Protein AF-A0A0C2R596-F1 (afdb_monomer_lite)

pLDDT: mean 84.93, std 8.47, range [54.81, 93.25]

InterPro domains:
  IPR019668 Uncharacterised protein family YtzC [PF10732] (1-77)

Secondary structure (DSSP, 8-state):
-HHHHHHHHHHHHHHHHHHHHHHHTTSTTHHHHHHHHHHHHHHHHHHHHHHHH--HHHHHHHHHHHHHHHHHHHHHHHHT-

Foldseek 3Di:
DVVLLVLLVVLLVQLVVLLVVCLVDVCPPVPSNVVSLVSLVVSLVVLVVVCVVDDPVVVVVSVVSNVSSVVSNVSSVVSVD

Sequence (81 aa):
MEDCLEQCESVLSIAKEQYKEASQQEHYNNSEFVQSQLLLESAYNDLEKLNHYANEEQKEQLQRMKIQLHQMRHDMISLRH

Organism: NCBI:txid889306

Radius of gyration: 13.42 Å; chains: 1; bounding box: 32×21×37 Å

Structure (mmCIF, N/CA/C/O backbone):
data_AF-A0A0C2R596-F1
#
_entry.id   AF-A0A0C2R596-F1
#
loop_
_atom_site.group_PDB
_atom_site.id
_atom_site.type_symbol
_atom_site.label_atom_id
_atom_site.label_alt_id
_atom_site.label_comp_id
_atom_site.label_asym_id
_atom_site.label_entity_id
_atom_site.label_seq_id
_atom_site.pdbx_PDB_ins_code
_atom_site.Cartn_x
_atom_site.Cartn_y
_atom_site.Cartn_z
_atom_site.occupancy
_atom_site.B_iso_or_equiv
_atom_site.auth_seq_id
_atom_site.auth_comp_id
_atom_site.auth_asym_id
_atom_site.auth_atom_id
_atom_site.pdbx_PDB_model_num
ATOM 1 N N . MET A 1 1 ? -13.188 8.529 5.892 1.00 65.75 1 MET A N 1
ATOM 2 C CA . MET A 1 1 ? -12.218 7.521 6.376 1.00 65.75 1 MET A CA 1
ATOM 3 C C . MET A 1 1 ? -12.169 6.358 5.404 1.00 65.75 1 MET A C 1
ATOM 5 O O . MET A 1 1 ? -11.076 6.013 4.986 1.00 65.75 1 MET A O 1
ATOM 9 N N . GLU A 1 2 ? -13.332 5.861 4.973 1.00 75.06 2 GLU A N 1
ATOM 10 C CA . GLU A 1 2 ? -13.470 4.923 3.846 1.00 75.06 2 GLU A CA 1
ATOM 11 C C . GLU A 1 2 ? -12.707 5.393 2.599 1.00 75.06 2 GLU A C 1
ATOM 13 O O . GLU A 1 2 ? -11.894 4.642 2.090 1.00 75.06 2 GLU A O 1
ATOM 18 N N . ASP A 1 3 ? -12.828 6.670 2.223 1.00 80.62 3 ASP A N 1
ATOM 19 C CA . ASP A 1 3 ? -12.101 7.268 1.086 1.00 80.62 3 ASP A CA 1
ATOM 20 C C . ASP A 1 3 ? -10.569 7.086 1.147 1.00 80.62 3 ASP A C 1
ATOM 22 O O . ASP A 1 3 ? -9.916 6.772 0.158 1.00 80.62 3 ASP A O 1
ATOM 26 N N . CYS A 1 4 ? -9.973 7.239 2.335 1.00 81.12 4 CYS A N 1
ATOM 27 C CA . CYS A 1 4 ? -8.525 7.092 2.489 1.00 81.12 4 CYS A CA 1
ATOM 28 C C . CYS A 1 4 ? -8.105 5.623 2.532 1.00 81.12 4 CYS A C 1
ATOM 30 O O . CYS A 1 4 ? -7.048 5.282 2.010 1.00 81.12 4 CYS A O 1
ATOM 32 N N . LEU A 1 5 ? -8.926 4.750 3.123 1.00 84.25 5 LEU A N 1
ATOM 33 C CA . LEU A 1 5 ? -8.682 3.310 3.082 1.00 84.25 5 LEU A CA 1
ATOM 34 C C . LEU A 1 5 ? -8.766 2.793 1.642 1.00 84.25 5 LEU A C 1
ATOM 36 O O . LEU A 1 5 ? -7.836 2.131 1.197 1.00 84.25 5 LEU A O 1
ATOM 40 N N . GLU A 1 6 ? -9.791 3.192 0.889 1.00 87.62 6 GLU A N 1
ATOM 41 C CA . GLU A 1 6 ? -9.944 2.857 -0.531 1.00 87.62 6 GLU A CA 1
ATOM 42 C C . GLU A 1 6 ? -8.760 3.380 -1.359 1.00 87.62 6 GLU A C 1
ATOM 44 O O . GLU A 1 6 ? -8.186 2.654 -2.173 1.00 87.62 6 GLU A O 1
ATOM 49 N N . GLN A 1 7 ? -8.314 4.613 -1.095 1.00 87.62 7 GLN A N 1
ATOM 50 C CA . GLN A 1 7 ? -7.117 5.162 -1.726 1.00 87.62 7 GLN A CA 1
ATOM 51 C C . GLN A 1 7 ? -5.859 4.353 -1.377 1.00 87.62 7 GLN A C 1
ATOM 53 O O . GLN A 1 7 ? -5.059 4.059 -2.265 1.00 87.62 7 GLN A O 1
ATOM 58 N N . CYS A 1 8 ? -5.681 3.955 -0.114 1.00 89.12 8 CYS A N 1
ATOM 59 C CA . CYS A 1 8 ? -4.558 3.118 0.309 1.00 89.12 8 CYS A CA 1
ATOM 60 C C . CYS A 1 8 ? -4.585 1.743 -0.368 1.00 89.12 8 CYS A C 1
ATOM 62 O O . CYS A 1 8 ? -3.535 1.251 -0.781 1.00 89.12 8 CYS A O 1
ATOM 64 N N . GLU A 1 9 ? -5.761 1.132 -0.508 1.00 90.38 9 GLU A N 1
ATOM 65 C CA . GLU A 1 9 ? -5.929 -0.143 -1.208 1.00 90.38 9 GLU A CA 1
ATOM 66 C C . GLU A 1 9 ? -5.612 -0.019 -2.700 1.00 90.38 9 GLU A C 1
ATOM 68 O O . GLU A 1 9 ? -4.886 -0.853 -3.248 1.00 90.38 9 GLU A O 1
ATOM 73 N N . SER A 1 10 ? -6.078 1.054 -3.343 1.00 92.69 10 SER A N 1
ATOM 74 C CA . SER A 1 10 ? -5.763 1.357 -4.740 1.00 92.69 10 SER A CA 1
ATOM 75 C C . SER A 1 10 ? -4.255 1.531 -4.948 1.00 92.69 10 SER A C 1
ATOM 77 O O . SER A 1 10 ? -3.654 0.856 -5.787 1.00 92.69 10 SER A O 1
ATOM 79 N N . VAL A 1 11 ? -3.604 2.340 -4.105 1.00 91.88 11 VAL A N 1
ATOM 80 C CA . VAL A 1 11 ? -2.147 2.540 -4.128 1.00 91.88 11 VAL A CA 1
ATOM 81 C C . VAL A 1 11 ? -1.397 1.229 -3.886 1.00 91.88 11 VAL A C 1
ATOM 83 O O . VAL A 1 11 ? -0.417 0.948 -4.575 1.00 91.88 11 VAL A O 1
ATOM 86 N N . LEU A 1 12 ? -1.858 0.397 -2.950 1.00 92.00 12 LEU A N 1
ATOM 87 C CA . LEU A 1 12 ? -1.260 -0.910 -2.681 1.00 92.00 12 LEU A CA 1
ATOM 88 C C . LEU A 1 12 ? -1.383 -1.849 -3.890 1.00 92.00 12 LEU A C 1
ATOM 90 O O . LEU A 1 12 ? -0.448 -2.598 -4.175 1.00 92.00 12 LEU A O 1
ATOM 94 N N . SER A 1 13 ? -2.511 -1.818 -4.603 1.00 93.25 13 SER A N 1
ATOM 95 C CA . SER A 1 13 ? -2.711 -2.598 -5.828 1.00 93.25 13 SER A CA 1
ATOM 96 C C . SER A 1 13 ? -1.766 -2.144 -6.941 1.00 93.25 13 SER A C 1
ATOM 98 O O . SER A 1 13 ? -1.094 -2.980 -7.544 1.00 93.25 13 SER A O 1
ATOM 100 N N . ILE A 1 14 ? -1.652 -0.829 -7.155 1.00 91.25 14 ILE A N 1
ATOM 101 C CA . ILE A 1 14 ? -0.722 -0.239 -8.130 1.00 91.25 14 ILE A CA 1
ATOM 102 C C . ILE A 1 14 ? 0.718 -0.637 -7.787 1.00 91.25 14 ILE A C 1
ATOM 104 O O . ILE A 1 14 ? 1.445 -1.133 -8.642 1.00 91.25 14 ILE A O 1
ATOM 108 N N . ALA A 1 15 ? 1.128 -0.496 -6.525 1.00 90.31 15 ALA A N 1
ATOM 109 C CA . ALA A 1 15 ? 2.470 -0.860 -6.078 1.00 90.31 15 ALA A CA 1
ATOM 110 C C . ALA A 1 15 ? 2.786 -2.351 -6.282 1.00 90.31 15 ALA A C 1
ATOM 112 O O . ALA A 1 15 ? 3.890 -2.689 -6.704 1.00 90.31 15 ALA A O 1
ATOM 113 N N . LYS A 1 16 ? 1.818 -3.247 -6.037 1.00 90.56 16 LYS A N 1
ATOM 114 C CA . LYS A 1 16 ? 1.959 -4.693 -6.297 1.00 90.56 16 LYS A CA 1
ATOM 115 C C . LYS A 1 16 ? 2.168 -4.997 -7.775 1.00 90.56 16 LYS A C 1
ATOM 117 O O . LYS A 1 16 ? 3.001 -5.838 -8.113 1.00 90.56 16 LYS A O 1
ATOM 122 N N . GLU A 1 17 ? 1.403 -4.343 -8.644 1.00 90.06 17 GLU A N 1
ATOM 123 C CA . GLU A 1 17 ? 1.538 -4.502 -10.090 1.00 90.06 17 GLU A CA 1
ATOM 124 C C . GLU A 1 17 ? 2.906 -4.002 -10.557 1.00 90.06 17 GLU A C 1
ATOM 126 O O . GLU A 1 17 ? 3.659 -4.768 -11.156 1.00 90.06 17 GLU A O 1
ATOM 131 N N . GLN A 1 18 ? 3.292 -2.793 -10.145 1.00 87.31 18 GLN A N 1
ATOM 132 C CA . GLN A 1 18 ? 4.591 -2.208 -10.476 1.00 87.31 18 GLN A CA 1
ATOM 133 C C . GLN A 1 18 ? 5.767 -3.031 -9.943 1.00 87.31 18 GLN A C 1
ATOM 135 O O . GLN A 1 18 ? 6.758 -3.216 -10.646 1.00 87.31 18 GLN A O 1
ATOM 140 N N . TYR A 1 19 ? 5.659 -3.591 -8.737 1.00 87.56 19 TYR A N 1
ATOM 141 C CA . TYR A 1 19 ? 6.644 -4.531 -8.201 1.00 87.56 19 TYR A CA 1
ATOM 142 C C . TYR A 1 19 ? 6.792 -5.767 -9.095 1.00 87.56 19 TYR A C 1
ATOM 144 O O . TYR A 1 19 ? 7.903 -6.168 -9.442 1.00 87.56 19 TYR A O 1
ATOM 152 N N . LYS A 1 20 ? 5.670 -6.361 -9.509 1.00 87.38 20 LYS A N 1
ATOM 153 C CA . LYS A 1 20 ? 5.663 -7.548 -10.366 1.00 87.38 20 LYS A CA 1
ATOM 154 C C . LYS A 1 20 ? 6.226 -7.243 -11.757 1.00 87.38 20 LYS A C 1
ATOM 156 O O . LYS A 1 20 ? 6.930 -8.080 -12.321 1.00 87.38 20 LYS A O 1
ATOM 161 N N . GLU A 1 21 ? 5.918 -6.083 -12.325 1.00 85.56 21 GLU A N 1
ATOM 162 C CA . GLU A 1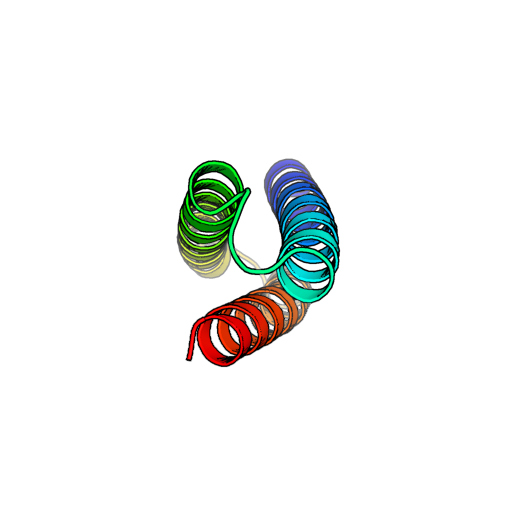 21 ? 6.461 -5.651 -13.614 1.00 85.56 21 GLU A CA 1
ATOM 163 C C . GLU A 1 21 ? 7.964 -5.371 -13.528 1.00 85.56 21 GLU A C 1
ATOM 165 O O . GLU A 1 21 ? 8.732 -5.915 -14.323 1.00 85.56 21 GLU A O 1
ATOM 170 N N . ALA A 1 22 ? 8.399 -4.617 -12.514 1.00 83.50 22 ALA A N 1
ATOM 171 C CA . ALA A 1 22 ? 9.810 -4.320 -12.267 1.00 83.50 22 ALA A CA 1
ATOM 172 C C . ALA A 1 22 ? 10.640 -5.574 -11.948 1.00 83.50 22 ALA A C 1
ATOM 174 O O . ALA A 1 22 ? 11.829 -5.612 -12.240 1.00 83.50 22 ALA A O 1
ATOM 175 N N . SER A 1 23 ? 10.024 -6.613 -11.375 1.00 81.81 23 SER A N 1
ATOM 176 C CA . SER A 1 23 ? 10.687 -7.895 -11.116 1.00 81.81 23 SER A CA 1
ATOM 177 C C . SER A 1 23 ? 10.832 -8.761 -12.369 1.00 81.81 23 SER A C 1
ATOM 179 O O . SER A 1 23 ? 11.641 -9.687 -12.364 1.00 81.81 23 SER A O 1
ATOM 181 N N . GLN A 1 24 ? 10.034 -8.518 -13.413 1.00 82.81 24 GLN A N 1
ATOM 182 C CA . GLN A 1 24 ? 10.053 -9.293 -14.659 1.00 82.81 24 GLN A CA 1
ATOM 183 C C . GLN A 1 24 ? 10.875 -8.625 -15.762 1.00 82.81 24 GLN A C 1
ATOM 185 O O . GLN A 1 24 ? 11.437 -9.317 -16.608 1.00 82.81 24 GLN A O 1
ATOM 190 N N . GLN A 1 25 ? 10.914 -7.295 -15.783 1.00 66.50 25 GLN A N 1
ATOM 191 C CA . GLN A 1 25 ? 11.688 -6.522 -16.745 1.00 66.50 25 GLN A CA 1
ATOM 192 C C . GLN A 1 25 ? 12.851 -5.877 -15.999 1.00 66.50 25 GLN A C 1
ATOM 194 O O . GLN A 1 25 ? 12.604 -5.109 -15.077 1.00 66.50 25 GLN A O 1
ATOM 199 N N . GLU A 1 26 ? 14.097 -6.159 -16.393 1.00 62.25 26 GLU A N 1
ATOM 200 C CA . GLU A 1 26 ? 15.305 -5.533 -15.833 1.00 62.25 26 GLU A CA 1
ATOM 201 C C . GLU A 1 26 ? 15.267 -3.998 -16.007 1.00 62.25 26 GLU A C 1
ATOM 203 O O . GLU A 1 26 ? 15.819 -3.427 -16.945 1.00 62.25 26 GLU A O 1
ATOM 208 N N . HIS A 1 27 ? 14.579 -3.321 -15.086 1.00 59.56 27 HIS A N 1
ATOM 209 C CA . HIS A 1 27 ? 14.578 -1.878 -14.851 1.00 59.56 27 HIS A CA 1
ATOM 210 C C . HIS A 1 27 ? 14.087 -0.957 -15.989 1.00 59.56 27 HIS A C 1
ATOM 212 O O . HIS A 1 27 ? 14.446 0.221 -16.003 1.00 59.56 27 HIS A O 1
ATOM 218 N N . TYR A 1 28 ? 13.218 -1.416 -16.898 1.00 54.81 28 TYR A N 1
ATOM 219 C CA . TYR A 1 28 ? 12.647 -0.533 -17.936 1.00 54.81 28 TYR A CA 1
ATOM 220 C C . TYR A 1 28 ? 11.593 0.461 -17.399 1.00 54.81 28 TYR A C 1
ATOM 222 O O . TYR A 1 28 ? 11.525 1.592 -17.876 1.00 54.81 28 TYR A O 1
ATOM 230 N N . ASN A 1 29 ? 10.850 0.106 -16.341 1.00 61.53 29 ASN A N 1
ATOM 231 C CA . ASN A 1 29 ? 9.780 0.936 -15.755 1.00 61.53 29 ASN A CA 1
ATOM 232 C C . ASN A 1 29 ? 10.194 1.670 -14.467 1.00 61.53 29 ASN A C 1
ATOM 234 O O . ASN A 1 29 ? 9.423 1.797 -13.518 1.00 61.53 29 ASN A O 1
ATOM 238 N N . ASN A 1 30 ? 11.421 2.199 -14.420 1.00 73.62 30 ASN A N 1
ATOM 239 C CA . ASN A 1 30 ? 11.924 2.910 -13.236 1.00 73.62 30 ASN A CA 1
ATOM 240 C C . ASN A 1 30 ? 11.057 4.135 -12.859 1.00 73.62 30 ASN A C 1
ATOM 242 O O . ASN A 1 30 ? 10.926 4.464 -11.686 1.00 73.62 30 ASN A O 1
ATOM 246 N N . SER A 1 31 ? 10.420 4.804 -13.829 1.00 83.50 31 SER A N 1
ATOM 247 C CA . SER A 1 31 ? 9.583 5.978 -13.538 1.00 83.50 31 SER A CA 1
ATOM 248 C C . SER A 1 31 ? 8.277 5.618 -12.827 1.00 83.50 31 SER A C 1
ATOM 250 O O . SER A 1 31 ? 7.973 6.226 -11.803 1.00 83.50 31 SER A O 1
ATOM 252 N N . GLU A 1 32 ? 7.530 4.628 -13.321 1.00 83.44 32 GLU A N 1
ATOM 253 C CA . GLU A 1 32 ? 6.270 4.194 -12.697 1.00 83.44 32 GLU A CA 1
ATOM 254 C C . GLU A 1 32 ? 6.517 3.513 -11.350 1.00 83.44 32 GLU A C 1
ATOM 256 O O . GLU A 1 32 ? 5.808 3.765 -10.373 1.00 83.44 32 GLU A O 1
ATOM 261 N N . PHE A 1 33 ? 7.616 2.763 -11.249 1.00 84.19 33 PHE A N 1
ATOM 262 C CA . PHE A 1 33 ? 8.077 2.215 -9.983 1.00 84.19 33 PHE A CA 1
ATOM 263 C C . PHE A 1 33 ? 8.350 3.317 -8.948 1.00 84.19 33 PHE A C 1
ATOM 265 O O . PHE A 1 33 ? 7.808 3.277 -7.846 1.00 84.19 33 PHE A O 1
ATOM 272 N N . VAL A 1 34 ? 9.116 4.355 -9.303 1.00 86.12 34 VAL A N 1
ATOM 273 C CA . VAL A 1 34 ? 9.372 5.496 -8.405 1.00 86.12 34 VAL A CA 1
ATOM 274 C C . VAL A 1 34 ? 8.080 6.250 -8.071 1.00 86.12 34 VAL A C 1
ATOM 276 O O . VAL A 1 34 ? 7.887 6.638 -6.921 1.00 86.12 34 VAL A O 1
ATOM 279 N N . GLN A 1 35 ? 7.161 6.422 -9.026 1.00 89.56 35 GLN A N 1
ATOM 280 C CA . GLN A 1 35 ? 5.865 7.046 -8.743 1.00 89.56 35 GLN A CA 1
ATOM 281 C C . GLN A 1 35 ? 5.042 6.240 -7.736 1.00 89.56 35 GLN A C 1
ATOM 283 O O . GLN A 1 35 ? 4.505 6.814 -6.792 1.00 89.56 35 GLN A O 1
ATOM 288 N N . SER A 1 36 ? 4.982 4.916 -7.878 1.00 89.38 36 SER A N 1
ATOM 289 C CA . SER A 1 36 ? 4.266 4.062 -6.925 1.00 89.38 36 SER A CA 1
ATOM 290 C C . SER A 1 36 ? 4.879 4.101 -5.517 1.00 89.38 36 SER A C 1
ATOM 292 O O . SER A 1 36 ? 4.138 4.097 -4.533 1.00 89.38 36 SER A O 1
ATOM 294 N N . GLN A 1 37 ? 6.204 4.262 -5.393 1.00 86.75 37 GLN A N 1
ATOM 295 C CA . GLN A 1 37 ? 6.856 4.512 -4.101 1.00 86.75 37 GLN A CA 1
ATOM 296 C C . GLN A 1 37 ? 6.410 5.843 -3.474 1.00 86.75 37 GLN A C 1
ATOM 298 O O . GLN A 1 37 ? 6.079 5.876 -2.288 1.00 86.75 37 GLN A O 1
ATOM 303 N N . LEU A 1 38 ? 6.331 6.918 -4.265 1.00 90.44 38 LEU A N 1
ATOM 304 C CA . LEU A 1 38 ? 5.838 8.219 -3.795 1.00 90.44 38 LEU A CA 1
ATOM 305 C C . LEU A 1 38 ? 4.362 8.154 -3.372 1.00 90.44 38 LEU A C 1
ATOM 307 O O . LEU A 1 38 ? 3.979 8.745 -2.361 1.00 90.44 38 LEU A O 1
ATOM 311 N N . LEU A 1 39 ? 3.537 7.409 -4.112 1.00 90.69 39 LEU A N 1
ATOM 312 C CA . LEU A 1 39 ? 2.133 7.185 -3.765 1.00 90.69 39 LEU A CA 1
ATOM 313 C C . LEU A 1 39 ? 1.994 6.417 -2.444 1.00 90.69 39 LEU A C 1
ATOM 315 O O . LEU A 1 39 ? 1.192 6.818 -1.600 1.00 90.69 39 LEU A O 1
ATOM 319 N N . LEU A 1 40 ? 2.797 5.365 -2.228 1.00 89.88 40 LEU A N 1
ATOM 320 C CA . LEU A 1 40 ? 2.842 4.629 -0.956 1.00 89.88 40 LEU A CA 1
ATOM 321 C C . LEU A 1 40 ? 3.202 5.549 0.217 1.00 89.88 40 LEU A C 1
ATOM 323 O O . LEU A 1 40 ? 2.584 5.460 1.278 1.00 89.88 40 LEU A O 1
ATOM 327 N N . GLU A 1 41 ? 4.181 6.440 0.037 1.00 89.69 41 GLU A N 1
ATOM 328 C CA . GLU A 1 41 ? 4.561 7.410 1.068 1.00 89.69 41 GLU A CA 1
ATOM 329 C C . GLU A 1 41 ? 3.453 8.430 1.348 1.00 89.69 41 GLU A C 1
ATOM 331 O O . GLU A 1 41 ? 3.198 8.744 2.513 1.00 89.69 41 GLU A O 1
ATOM 336 N N . SER A 1 42 ? 2.761 8.925 0.319 1.00 90.69 42 SER A N 1
ATOM 337 C CA . SER A 1 42 ? 1.626 9.835 0.513 1.00 90.69 42 SER A CA 1
ATOM 338 C C . SER A 1 42 ? 0.496 9.148 1.281 1.00 90.69 42 SER A C 1
ATOM 340 O O . SER A 1 42 ? 0.069 9.654 2.318 1.00 90.69 42 SER A O 1
ATOM 342 N N . ALA A 1 43 ? 0.086 7.956 0.837 1.00 90.00 43 ALA A N 1
ATOM 343 C CA . ALA A 1 43 ? -0.962 7.165 1.479 1.00 90.00 43 ALA A CA 1
ATOM 344 C C . ALA A 1 43 ? -0.627 6.865 2.949 1.00 90.00 43 ALA A C 1
ATOM 346 O O . ALA A 1 43 ? -1.478 6.995 3.828 1.00 90.00 43 ALA A O 1
ATOM 347 N N . TYR A 1 44 ? 0.635 6.537 3.237 1.00 88.25 44 TYR A N 1
ATOM 348 C CA . TYR A 1 44 ? 1.107 6.327 4.602 1.00 88.25 44 TYR A CA 1
ATOM 349 C C . TYR A 1 44 ? 0.987 7.598 5.461 1.00 88.25 44 TYR A C 1
ATOM 351 O O . TYR A 1 44 ? 0.491 7.527 6.585 1.00 88.25 44 TYR A O 1
ATOM 359 N N . ASN A 1 45 ? 1.388 8.763 4.943 1.00 88.69 45 ASN A N 1
ATOM 360 C CA . ASN A 1 45 ? 1.263 10.032 5.667 1.00 88.69 45 ASN A CA 1
ATOM 361 C C . ASN A 1 45 ? -0.201 10.398 5.957 1.00 88.69 45 ASN A C 1
ATOM 363 O O . ASN A 1 45 ? -0.513 10.885 7.047 1.0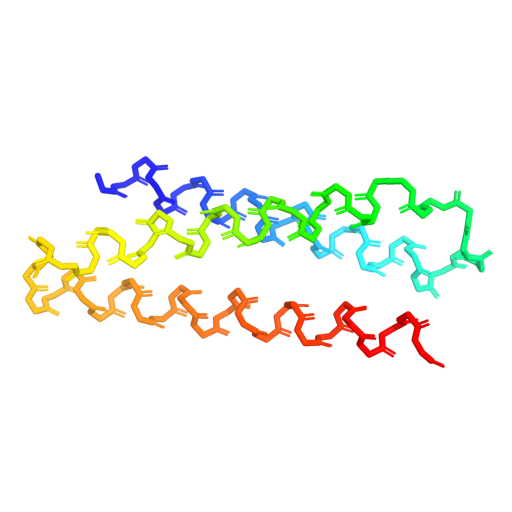0 88.69 45 ASN A O 1
ATOM 367 N N . ASP A 1 46 ? -1.109 10.169 5.010 1.00 88.69 46 ASP A N 1
ATOM 368 C CA . ASP A 1 46 ? -2.535 10.443 5.213 1.00 88.69 46 ASP A CA 1
ATOM 369 C C . ASP A 1 46 ? -3.175 9.469 6.215 1.00 88.69 46 ASP A C 1
ATOM 371 O O . ASP A 1 46 ? -3.958 9.890 7.074 1.00 88.69 46 ASP A O 1
ATOM 375 N N . LEU A 1 47 ? -2.744 8.204 6.213 1.00 87.56 47 LEU A N 1
ATOM 376 C CA . LEU A 1 47 ? -3.057 7.229 7.261 1.00 87.56 47 LEU A CA 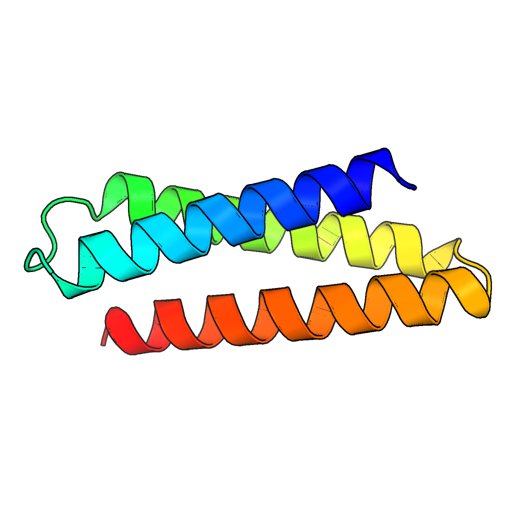1
ATOM 377 C C . LEU A 1 47 ? -2.620 7.702 8.649 1.00 87.56 47 LEU A C 1
ATOM 379 O O . LEU A 1 47 ? -3.387 7.578 9.604 1.00 87.56 47 LEU A O 1
ATOM 383 N N . GLU A 1 48 ? -1.410 8.251 8.784 1.00 86.44 48 GLU A N 1
ATOM 384 C CA . GLU A 1 48 ? -0.928 8.758 10.073 1.00 86.44 48 GLU A CA 1
ATOM 385 C C . GLU A 1 48 ? -1.756 9.945 10.565 1.00 86.44 48 GLU A C 1
ATOM 387 O O . GLU A 1 48 ? -2.140 9.972 11.736 1.00 86.44 48 GLU A O 1
ATOM 392 N N . LYS A 1 49 ? -2.123 10.875 9.674 1.00 87.81 49 LYS A N 1
ATOM 393 C CA . LYS A 1 49 ? -3.034 11.978 10.017 1.00 87.81 49 LYS A CA 1
ATOM 394 C C . LYS A 1 49 ? -4.384 11.457 10.502 1.00 87.81 49 LYS A C 1
ATOM 396 O O . LYS A 1 49 ? -4.881 11.932 11.518 1.00 87.81 49 LYS A O 1
ATOM 401 N N . LEU A 1 50 ? -4.972 10.473 9.821 1.00 85.50 50 LEU A N 1
ATOM 402 C CA . LEU A 1 50 ? -6.255 9.889 10.227 1.00 85.50 50 LEU A CA 1
ATOM 403 C C . LEU A 1 50 ? -6.164 9.136 11.552 1.00 85.50 50 LEU A C 1
ATOM 405 O O . LEU A 1 50 ? -7.081 9.228 12.365 1.00 85.50 50 LEU A O 1
ATOM 409 N N . ASN A 1 51 ? -5.048 8.454 11.803 1.00 85.12 51 ASN A N 1
ATOM 410 C CA . ASN A 1 51 ? -4.807 7.722 13.043 1.00 85.12 51 ASN 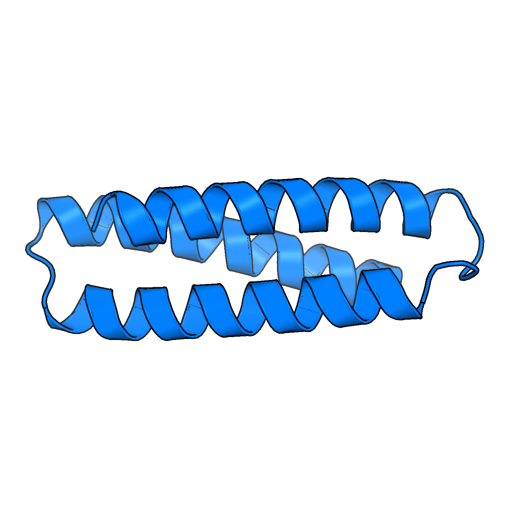A CA 1
ATOM 411 C C . ASN A 1 51 ? -4.866 8.636 14.285 1.00 85.12 51 ASN A C 1
ATOM 413 O O . ASN A 1 51 ? -5.298 8.204 15.355 1.00 85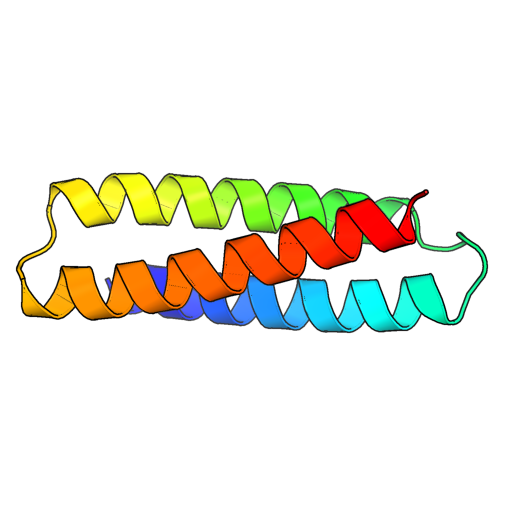.12 51 ASN A O 1
ATOM 417 N N . HIS A 1 52 ? -4.501 9.917 14.144 1.00 84.44 52 HIS A N 1
ATOM 418 C CA . HIS A 1 52 ? -4.628 10.902 15.223 1.00 84.44 52 HIS A CA 1
ATOM 419 C C . HIS A 1 52 ? -6.081 11.214 15.609 1.00 84.44 52 HIS A C 1
ATOM 421 O O . HIS A 1 52 ? -6.338 11.512 16.774 1.00 84.44 52 HIS A O 1
ATOM 427 N N . TYR A 1 53 ? -7.020 11.130 14.665 1.00 85.06 53 TYR A N 1
ATOM 428 C CA . TYR A 1 53 ? -8.436 11.453 14.883 1.00 85.06 53 TYR A CA 1
ATOM 429 C C . TYR A 1 53 ? -9.336 10.210 14.996 1.00 85.06 53 TYR A C 1
ATOM 431 O O . TYR A 1 53 ? -10.527 10.337 15.273 1.00 85.06 53 TYR A O 1
ATOM 439 N N . ALA A 1 54 ? -8.782 9.017 14.775 1.00 87.19 54 ALA A N 1
ATOM 440 C CA . ALA A 1 54 ? -9.505 7.752 14.757 1.00 87.19 54 ALA A CA 1
ATOM 441 C C . ALA A 1 54 ? -9.842 7.224 16.164 1.00 87.19 54 ALA A C 1
ATOM 443 O O . ALA A 1 54 ? -9.065 7.369 17.116 1.00 87.19 54 ALA A O 1
ATOM 444 N N . ASN A 1 55 ? -10.992 6.556 16.280 1.00 87.38 55 ASN A N 1
ATOM 445 C CA . ASN A 1 55 ? -11.383 5.792 17.470 1.00 87.38 55 ASN A CA 1
ATOM 446 C C . ASN A 1 55 ? -10.691 4.408 17.511 1.00 87.38 55 ASN A C 1
ATOM 448 O O . ASN A 1 55 ? -9.992 4.040 16.573 1.00 87.38 55 ASN A O 1
ATOM 452 N N . GLU A 1 56 ? -10.848 3.635 18.591 1.00 87.38 56 GLU A N 1
ATOM 453 C CA . GLU A 1 56 ? -10.148 2.344 18.753 1.00 87.38 56 GLU A CA 1
ATOM 454 C C . GLU A 1 56 ? -10.427 1.330 17.627 1.00 87.38 56 GLU A C 1
ATOM 456 O O . GLU A 1 56 ? -9.498 0.682 17.152 1.00 87.38 56 GLU A O 1
ATOM 461 N N . GLU A 1 57 ? -11.666 1.243 17.139 1.00 85.81 57 GLU A N 1
ATOM 462 C CA . GLU A 1 57 ? -12.040 0.345 16.035 1.00 85.81 57 GLU A CA 1
ATOM 463 C C . GLU A 1 57 ? -11.377 0.763 14.713 1.00 85.81 57 GLU A C 1
ATOM 465 O O . GLU A 1 57 ? -10.777 -0.045 14.000 1.00 85.81 57 GLU A O 1
ATOM 470 N N . GLN A 1 58 ? -11.416 2.059 14.415 1.00 84.69 58 GLN A N 1
ATOM 471 C CA . GLN A 1 58 ? -10.791 2.641 13.233 1.00 84.69 58 GLN A CA 1
ATOM 472 C C . GLN A 1 58 ? -9.268 2.519 13.291 1.00 84.69 58 GLN A C 1
ATOM 474 O O . GLN A 1 58 ? -8.635 2.210 12.285 1.00 84.69 58 GLN A O 1
ATOM 479 N N . LYS A 1 59 ? -8.665 2.701 14.470 1.00 87.12 59 LYS A N 1
ATOM 480 C CA . LYS A 1 59 ? -7.223 2.526 14.669 1.00 87.12 59 LYS A CA 1
ATOM 481 C C . LYS A 1 59 ? -6.774 1.128 14.293 1.00 87.12 59 LYS A C 1
ATOM 483 O O . LYS A 1 59 ? -5.763 1.006 13.610 1.00 87.12 59 LYS A O 1
ATOM 488 N N . GLU A 1 60 ? -7.528 0.095 14.657 1.00 89.25 60 GLU A N 1
ATOM 489 C CA . GLU A 1 60 ? -7.181 -1.272 14.272 1.00 89.25 60 GLU A CA 1
ATOM 490 C C . GLU A 1 60 ? -7.154 -1.439 12.743 1.00 89.25 60 GLU A C 1
ATOM 492 O O . GLU A 1 60 ? -6.195 -1.993 12.196 1.00 89.25 60 GLU A O 1
ATOM 497 N N . GLN A 1 61 ? -8.153 -0.903 12.036 1.00 87.75 61 GLN A N 1
ATOM 498 C CA . GLN A 1 61 ? -8.203 -0.945 10.570 1.00 87.75 61 GLN A CA 1
ATOM 499 C C . GLN A 1 61 ? -7.034 -0.182 9.932 1.00 87.75 61 GLN A C 1
ATOM 501 O O . GLN A 1 61 ? -6.325 -0.726 9.080 1.00 87.75 61 GLN A O 1
ATOM 506 N N . LEU A 1 62 ? -6.775 1.045 10.393 1.00 88.62 62 LEU A N 1
ATOM 507 C CA . LEU A 1 62 ? -5.660 1.871 9.918 1.00 88.62 62 LEU A CA 1
ATOM 508 C C . LEU A 1 62 ? -4.312 1.186 10.193 1.00 88.62 62 LEU A C 1
ATOM 510 O O . LEU A 1 62 ? -3.406 1.221 9.364 1.00 88.62 62 LEU A O 1
ATOM 514 N N . GLN A 1 63 ? -4.178 0.508 11.331 1.00 89.50 63 GLN A N 1
ATOM 515 C CA . GLN A 1 63 ? -2.953 -0.175 11.733 1.00 89.50 63 GLN A CA 1
ATOM 516 C C . GLN A 1 63 ? -2.693 -1.433 10.895 1.00 89.50 63 GLN A C 1
ATOM 518 O O . GLN A 1 63 ? -1.553 -1.661 10.482 1.00 89.50 63 GLN A O 1
ATOM 523 N N . ARG A 1 64 ? -3.738 -2.199 10.546 1.00 90.31 64 ARG A N 1
ATOM 524 C CA . ARG A 1 64 ? -3.633 -3.293 9.563 1.00 90.31 64 ARG A CA 1
ATOM 525 C C . ARG A 1 64 ? -3.193 -2.772 8.194 1.00 90.31 64 ARG A C 1
ATOM 527 O O . ARG A 1 64 ? -2.305 -3.361 7.577 1.00 90.31 64 ARG A O 1
ATOM 534 N N . MET A 1 65 ? -3.772 -1.664 7.730 1.00 90.19 65 MET A N 1
ATOM 535 C CA . MET A 1 65 ? -3.406 -1.058 6.446 1.00 90.19 65 MET A CA 1
ATOM 536 C C . MET A 1 65 ? -1.956 -0.553 6.451 1.00 90.19 65 MET A C 1
ATOM 538 O O . MET A 1 65 ? -1.194 -0.820 5.522 1.00 90.19 65 MET A O 1
ATOM 542 N N . LYS A 1 66 ? -1.535 0.081 7.548 1.00 89.56 66 LYS A N 1
ATOM 543 C CA . LYS A 1 66 ? -0.166 0.561 7.760 1.00 89.56 66 LYS A CA 1
ATOM 544 C C . LYS A 1 66 ? 0.874 -0.558 7.647 1.00 89.56 66 LYS A C 1
ATOM 546 O O . LYS A 1 66 ? 1.911 -0.357 7.018 1.00 89.56 66 LYS A O 1
ATOM 551 N N . ILE A 1 67 ? 0.595 -1.736 8.213 1.00 92.19 67 ILE A N 1
ATOM 552 C CA . ILE A 1 67 ? 1.480 -2.907 8.100 1.00 92.19 67 ILE A CA 1
ATOM 553 C C . ILE A 1 67 ? 1.623 -3.344 6.635 1.00 92.19 67 ILE A C 1
ATOM 555 O O . ILE A 1 67 ? 2.745 -3.565 6.181 1.00 92.19 67 ILE A O 1
ATOM 559 N N . GLN A 1 68 ? 0.519 -3.415 5.885 1.00 92.00 68 GLN A N 1
ATOM 560 C CA . GLN A 1 68 ? 0.542 -3.830 4.477 1.00 92.00 68 GLN A CA 1
ATOM 561 C C . GLN A 1 68 ? 1.334 -2.859 3.591 1.00 92.00 68 GLN A C 1
ATOM 563 O O . GLN A 1 68 ? 2.160 -3.294 2.790 1.00 92.00 68 GLN A O 1
ATOM 568 N N . LEU A 1 69 ? 1.130 -1.548 3.762 1.00 89.81 69 LEU A N 1
ATOM 569 C CA . LEU A 1 69 ? 1.889 -0.527 3.028 1.00 89.81 69 LEU A CA 1
ATOM 570 C C . LEU A 1 69 ? 3.382 -0.587 3.364 1.00 89.81 69 LEU A C 1
ATOM 572 O O . LEU A 1 69 ? 4.226 -0.476 2.476 1.00 89.81 69 LEU A O 1
ATOM 576 N N . HIS A 1 70 ? 3.718 -0.794 4.641 1.00 89.69 70 HIS A N 1
ATOM 577 C CA . HIS A 1 70 ? 5.107 -0.905 5.072 1.00 89.69 70 HIS A CA 1
ATOM 578 C C . HIS A 1 70 ? 5.803 -2.137 4.480 1.00 89.69 70 HIS A C 1
ATOM 580 O O . HIS A 1 70 ? 6.941 -2.026 4.026 1.00 89.69 70 HIS A O 1
ATOM 586 N N . GLN A 1 71 ? 5.130 -3.293 4.469 1.00 90.69 71 GLN A N 1
ATOM 587 C CA . GLN A 1 71 ? 5.640 -4.513 3.837 1.00 90.69 71 GLN A CA 1
ATOM 588 C C . GLN A 1 71 ? 5.893 -4.291 2.345 1.00 90.69 71 GLN A C 1
ATOM 590 O O . GLN A 1 71 ? 7.020 -4.469 1.898 1.00 90.69 71 GLN A O 1
ATOM 595 N N . MET A 1 72 ? 4.904 -3.767 1.614 1.00 91.25 72 MET A N 1
ATOM 596 C CA . MET A 1 72 ? 5.050 -3.488 0.183 1.00 91.25 72 MET A CA 1
ATOM 597 C C . MET A 1 72 ? 6.206 -2.526 -0.105 1.00 91.25 72 MET A C 1
ATOM 599 O O . MET A 1 72 ? 7.028 -2.779 -0.982 1.00 91.25 72 MET A O 1
ATOM 603 N N . ARG A 1 73 ? 6.328 -1.440 0.669 1.00 88.06 73 ARG A N 1
ATOM 604 C CA . ARG A 1 73 ? 7.448 -0.503 0.521 1.00 88.06 73 ARG A CA 1
ATOM 605 C C . ARG A 1 73 ? 8.794 -1.198 0.737 1.00 88.06 73 ARG A C 1
ATOM 607 O O . ARG A 1 73 ? 9.743 -0.913 0.012 1.00 88.06 73 ARG A O 1
ATOM 614 N N . HIS A 1 74 ? 8.888 -2.081 1.731 1.00 89.19 74 HIS A N 1
ATOM 615 C CA . HIS A 1 74 ? 10.105 -2.844 1.997 1.00 89.19 74 HIS A CA 1
ATOM 616 C C . HIS A 1 74 ? 10.453 -3.778 0.834 1.00 89.19 74 HIS A C 1
ATOM 618 O O . HIS A 1 74 ? 11.592 -3.751 0.371 1.00 89.19 74 HIS A O 1
ATOM 624 N N . ASP A 1 75 ? 9.471 -4.518 0.314 1.00 89.12 75 ASP A N 1
ATOM 625 C CA . ASP A 1 75 ? 9.655 -5.403 -0.838 1.00 89.12 75 ASP A CA 1
ATOM 626 C C . ASP A 1 75 ? 10.155 -4.614 -2.056 1.00 89.12 75 ASP A C 1
ATOM 628 O O . ASP A 1 75 ? 11.160 -4.975 -2.668 1.00 89.12 75 ASP A O 1
ATOM 632 N N . MET A 1 76 ? 9.533 -3.471 -2.360 1.00 85.94 76 MET A N 1
ATOM 633 C CA . MET A 1 76 ? 9.959 -2.596 -3.458 1.00 85.94 76 MET A CA 1
ATOM 634 C C . MET A 1 76 ? 11.383 -2.057 -3.277 1.00 85.94 76 MET A C 1
ATOM 636 O O . MET A 1 76 ? 12.159 -2.021 -4.229 1.00 85.94 76 MET A O 1
ATOM 640 N N . ILE A 1 77 ? 11.766 -1.646 -2.067 1.00 85.56 77 ILE A N 1
ATOM 641 C CA . 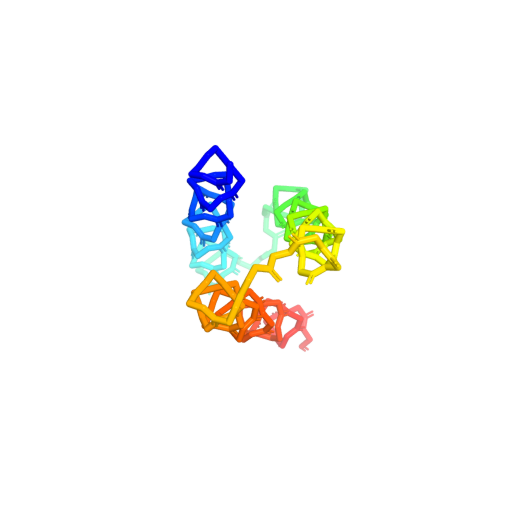ILE A 1 77 ? 13.148 -1.222 -1.801 1.00 85.56 77 ILE A CA 1
ATOM 642 C C . ILE A 1 77 ? 14.117 -2.390 -2.018 1.00 85.56 77 ILE A C 1
ATOM 644 O O . ILE A 1 77 ? 15.177 -2.183 -2.605 1.00 85.56 77 ILE A O 1
ATOM 648 N N . SER A 1 78 ? 13.747 -3.599 -1.588 1.00 86.00 78 SER A N 1
ATOM 649 C CA . SER A 1 78 ? 14.581 -4.790 -1.755 1.00 86.00 78 SER A CA 1
ATOM 650 C C . SER A 1 78 ? 14.752 -5.198 -3.217 1.00 86.00 78 SER A C 1
ATOM 652 O O . SER A 1 78 ? 15.805 -5.713 -3.554 1.00 86.00 78 SER A O 1
ATOM 654 N N . LEU A 1 79 ? 13.756 -4.984 -4.080 1.00 80.19 79 LEU A N 1
ATOM 655 C CA . LEU A 1 79 ? 13.849 -5.312 -5.510 1.00 80.19 79 LEU A CA 1
ATOM 656 C C . LEU A 1 79 ? 14.765 -4.352 -6.285 1.00 80.19 79 LEU A C 1
ATOM 658 O O . LEU A 1 79 ? 15.277 -4.686 -7.349 1.00 80.19 79 LEU A O 1
ATOM 662 N N . ARG A 1 80 ? 14.953 -3.133 -5.771 1.00 67.12 80 ARG A N 1
ATOM 663 C CA . ARG A 1 80 ? 15.816 -2.117 -6.384 1.00 67.12 80 ARG A CA 1
ATOM 664 C C . ARG A 1 80 ? 17.316 -2.385 -6.158 1.00 67.12 80 ARG A C 1
ATOM 666 O O . ARG A 1 80 ? 18.124 -1.746 -6.832 1.00 67.12 80 ARG A O 1
ATOM 673 N N . HIS A 1 81 ? 17.678 -3.237 -5.198 1.00 57.91 81 HIS A N 1
ATOM 674 C CA . HIS A 1 81 ? 19.055 -3.486 -4.756 1.00 57.91 81 HIS A CA 1
ATOM 675 C C . HIS A 1 81 ? 19.527 -4.880 -5.171 1.00 57.91 81 HIS A C 1
ATOM 677 O O . HIS A 1 81 ? 20.718 -4.994 -5.531 1.00 57.91 81 HIS A O 1
#